Protein AF-A0A067QE09-F1 (afdb_monomer)

Structure (mmCIF, N/CA/C/O backbone):
data_AF-A0A067QE09-F1
#
_entry.id   AF-A0A067QE09-F1
#
loop_
_atom_site.group_PDB
_atom_site.id
_atom_site.type_symbol
_atom_site.label_atom_id
_atom_site.label_alt_id
_atom_site.label_comp_id
_atom_site.label_asym_id
_atom_site.label_entity_id
_atom_site.label_seq_id
_atom_site.pdbx_PDB_ins_code
_atom_site.Cartn_x
_atom_site.Cartn_y
_atom_site.Cartn_z
_atom_site.occupancy
_atom_site.B_iso_or_equiv
_atom_site.auth_seq_id
_atom_site.auth_comp_id
_atom_site.auth_asym_id
_atom_site.auth_atom_id
_atom_site.pdbx_PDB_model_num
ATOM 1 N N . MET A 1 1 ? 18.461 3.832 -30.220 1.00 65.44 1 MET A N 1
ATOM 2 C CA . MET A 1 1 ? 17.188 3.269 -29.739 1.00 65.44 1 MET A CA 1
ATOM 3 C C . MET A 1 1 ? 16.689 2.261 -30.759 1.00 65.44 1 MET A C 1
ATOM 5 O O . MET A 1 1 ? 15.834 2.571 -31.583 1.00 65.44 1 MET A O 1
ATOM 9 N N . THR A 1 2 ? 17.282 1.073 -30.752 1.00 94.25 2 THR A N 1
ATOM 10 C CA . THR A 1 2 ? 16.733 -0.123 -31.400 1.00 94.25 2 THR A CA 1
ATOM 11 C C . THR A 1 2 ? 15.620 -0.712 -30.526 1.00 94.25 2 THR A C 1
ATOM 13 O O . THR A 1 2 ? 15.489 -0.353 -29.354 1.00 94.25 2 THR A O 1
ATOM 16 N N . MET A 1 3 ? 14.806 -1.619 -31.074 1.00 93.06 3 MET A N 1
ATOM 17 C CA . MET A 1 3 ? 13.754 -2.288 -30.292 1.00 93.06 3 MET A CA 1
ATOM 18 C C . MET A 1 3 ? 14.320 -3.054 -29.089 1.00 93.06 3 MET A C 1
ATOM 20 O O . MET A 1 3 ? 13.712 -3.035 -28.022 1.00 93.06 3 MET A O 1
ATOM 24 N N . ASP A 1 4 ? 15.507 -3.646 -29.232 1.00 92.19 4 ASP A N 1
ATOM 25 C CA . ASP A 1 4 ? 16.186 -4.365 -28.150 1.00 92.19 4 ASP A CA 1
ATOM 26 C C . ASP A 1 4 ? 16.645 -3.418 -27.033 1.00 92.19 4 ASP A C 1
ATOM 28 O O . ASP A 1 4 ? 16.481 -3.719 -25.852 1.00 92.19 4 ASP A O 1
ATOM 32 N N . GLU A 1 5 ? 17.157 -2.235 -27.389 1.00 92.62 5 GLU A N 1
ATOM 33 C CA . GLU A 1 5 ? 17.520 -1.200 -26.414 1.00 92.62 5 GLU A CA 1
ATOM 34 C C . GLU A 1 5 ? 16.285 -0.693 -25.654 1.00 92.62 5 GLU A C 1
ATOM 36 O O . GLU A 1 5 ? 16.338 -0.523 -24.437 1.00 92.62 5 GLU A O 1
ATOM 41 N N . ILE A 1 6 ? 15.155 -0.496 -26.343 1.00 93.69 6 ILE A N 1
ATOM 42 C CA . ILE A 1 6 ? 13.891 -0.073 -25.719 1.00 93.69 6 ILE A CA 1
ATOM 43 C C . ILE A 1 6 ? 13.373 -1.158 -24.764 1.00 93.69 6 ILE A C 1
ATOM 45 O O . ILE A 1 6 ? 12.998 -0.846 -23.634 1.00 93.69 6 ILE A O 1
ATOM 49 N N . ALA A 1 7 ? 13.392 -2.427 -25.179 1.00 93.88 7 ALA A N 1
ATOM 50 C CA . ALA A 1 7 ? 12.965 -3.547 -24.343 1.00 93.88 7 ALA A CA 1
ATOM 51 C C . ALA A 1 7 ? 13.828 -3.681 -23.077 1.00 93.88 7 ALA A C 1
ATOM 53 O O . ALA A 1 7 ? 13.292 -3.843 -21.978 1.00 93.88 7 ALA A O 1
ATOM 54 N N . ALA A 1 8 ? 15.151 -3.541 -23.211 1.00 93.06 8 ALA A N 1
ATOM 55 C CA . ALA A 1 8 ? 16.068 -3.564 -22.077 1.00 93.06 8 ALA A CA 1
ATOM 56 C C . ALA A 1 8 ? 15.782 -2.427 -21.080 1.00 93.06 8 ALA A C 1
ATOM 58 O O . ALA A 1 8 ? 15.752 -2.663 -19.874 1.00 93.06 8 ALA A O 1
ATOM 59 N N . GLN A 1 9 ? 15.511 -1.209 -21.561 1.00 91.44 9 GLN A N 1
ATOM 60 C CA . GLN A 1 9 ? 15.171 -0.077 -20.690 1.00 91.44 9 GLN A CA 1
ATOM 61 C C . GLN A 1 9 ? 13.842 -0.285 -19.954 1.00 91.44 9 GLN A C 1
ATOM 63 O O . GLN A 1 9 ? 13.775 -0.063 -18.747 1.00 91.44 9 GLN A O 1
ATOM 68 N N . VAL A 1 10 ? 12.796 -0.763 -20.639 1.00 93.62 10 VAL A N 1
ATOM 69 C CA . VAL A 1 10 ? 11.501 -1.078 -20.003 1.00 93.62 10 VAL A CA 1
ATOM 70 C C . VAL A 1 10 ? 11.671 -2.111 -18.889 1.00 93.62 10 VAL A C 1
ATOM 72 O O . VAL A 1 10 ? 11.085 -1.963 -17.817 1.00 93.62 10 VAL A O 1
ATOM 75 N N . PHE A 1 11 ? 12.510 -3.124 -19.105 1.00 93.44 11 PHE A N 1
ATOM 76 C CA . PHE A 1 11 ? 12.798 -4.138 -18.094 1.00 93.44 11 PHE A CA 1
ATOM 77 C C . PHE A 1 11 ? 13.507 -3.555 -16.862 1.00 93.44 11 PHE A C 1
ATOM 79 O O . PHE A 1 11 ? 13.145 -3.878 -15.730 1.00 93.44 11 PHE A O 1
ATOM 86 N N . VAL A 1 12 ? 14.464 -2.644 -17.067 1.00 93.44 12 VAL A N 1
ATOM 87 C CA . VAL A 1 12 ? 15.140 -1.930 -15.972 1.00 93.44 12 VAL A CA 1
ATOM 88 C C . VAL A 1 12 ? 14.149 -1.079 -15.173 1.00 93.44 12 VAL A C 1
ATOM 90 O O . VAL A 1 12 ? 14.146 -1.155 -13.945 1.00 93.44 12 VAL A O 1
ATOM 93 N N . PHE A 1 13 ? 13.274 -0.319 -15.842 1.00 92.69 13 PHE A N 1
ATOM 94 C CA . PHE A 1 13 ? 12.239 0.472 -15.165 1.00 92.69 13 PHE A CA 1
ATOM 95 C C . PHE A 1 13 ? 11.269 -0.401 -14.365 1.00 92.69 13 PHE A C 1
ATOM 97 O O . PHE A 1 13 ? 10.910 -0.046 -13.243 1.00 92.69 13 PHE A O 1
ATOM 104 N N . PHE A 1 14 ? 10.879 -1.553 -14.915 1.00 92.81 14 PHE A N 1
ATOM 105 C CA . PHE A 1 14 ? 10.017 -2.500 -14.221 1.00 92.81 14 PHE A CA 1
ATOM 106 C C . PHE A 1 14 ? 10.666 -3.019 -12.936 1.00 92.81 14 PHE A C 1
ATOM 108 O O . PHE A 1 14 ? 10.044 -2.941 -11.882 1.00 92.81 14 PHE A O 1
ATOM 115 N N . ILE A 1 15 ? 11.914 -3.494 -12.991 1.00 92.81 15 ILE A N 1
ATOM 116 C CA . ILE A 1 15 ? 12.605 -4.026 -11.805 1.00 92.81 15 ILE A CA 1
ATOM 117 C C . ILE A 1 15 ? 12.801 -2.938 -10.748 1.00 92.81 15 ILE A C 1
ATOM 119 O O . ILE A 1 15 ? 12.465 -3.156 -9.585 1.00 92.81 15 ILE A O 1
ATOM 123 N N . ALA A 1 16 ? 13.293 -1.763 -11.151 1.00 90.31 16 ALA A N 1
ATOM 124 C CA . ALA A 1 16 ? 13.545 -0.659 -10.228 1.00 90.31 16 ALA A CA 1
ATOM 125 C C . ALA A 1 16 ? 12.263 -0.196 -9.507 1.00 90.31 16 ALA A C 1
ATOM 127 O O . ALA A 1 16 ? 12.285 0.084 -8.305 1.00 90.31 16 ALA A O 1
ATOM 128 N N . GLY A 1 17 ? 11.132 -0.149 -10.222 1.00 88.44 17 GLY A N 1
ATOM 129 C CA . GLY A 1 17 ? 9.832 0.178 -9.633 1.00 88.44 17 GLY A CA 1
ATOM 130 C C . GLY A 1 17 ? 9.240 -0.962 -8.802 1.00 88.44 17 GLY A C 1
ATOM 131 O O . GLY A 1 17 ? 8.624 -0.716 -7.766 1.00 88.44 17 GLY A O 1
ATOM 132 N N . PHE A 1 18 ? 9.435 -2.211 -9.227 1.00 90.44 18 PHE A N 1
ATOM 133 C CA . PHE A 1 18 ? 8.873 -3.384 -8.567 1.00 90.44 18 PHE A CA 1
ATOM 134 C C . PHE A 1 18 ? 9.524 -3.653 -7.211 1.00 90.44 18 PHE A C 1
ATOM 136 O O . PHE A 1 18 ? 8.808 -3.827 -6.228 1.00 90.44 18 PHE A O 1
ATOM 143 N N . GLU A 1 19 ? 10.857 -3.673 -7.128 1.00 84.50 19 GLU A N 1
ATOM 144 C CA . GLU A 1 19 ? 11.564 -3.995 -5.880 1.00 84.50 19 GLU A CA 1
ATOM 145 C C . GLU A 1 19 ? 11.197 -3.006 -4.765 1.00 84.50 19 GLU A C 1
ATOM 147 O O . GLU A 1 19 ? 10.791 -3.400 -3.673 1.00 84.50 19 GLU A O 1
ATOM 152 N N . THR A 1 20 ? 11.234 -1.711 -5.075 1.00 86.56 20 THR A N 1
ATOM 153 C CA . THR A 1 20 ? 10.893 -0.647 -4.124 1.00 86.56 20 THR A CA 1
ATOM 154 C C . THR A 1 20 ? 9.416 -0.680 -3.721 1.00 86.56 20 THR A C 1
ATOM 156 O O . THR A 1 20 ? 9.099 -0.643 -2.532 1.00 86.56 20 THR A O 1
ATOM 159 N N . SER A 1 21 ? 8.499 -0.811 -4.684 1.00 88.50 21 SER A N 1
ATOM 160 C CA . SER A 1 21 ? 7.056 -0.816 -4.405 1.00 88.50 21 SER A CA 1
ATOM 161 C C . SER A 1 21 ? 6.615 -2.070 -3.645 1.00 88.50 21 SER A C 1
ATOM 163 O O . SER A 1 21 ? 5.824 -1.982 -2.706 1.00 88.50 21 SER A O 1
ATOM 165 N N . SER A 1 22 ? 7.141 -3.242 -4.012 1.00 89.06 22 SER A N 1
ATOM 166 C CA . SER A 1 22 ? 6.840 -4.513 -3.338 1.00 89.06 22 SER A CA 1
ATOM 167 C C . SER A 1 22 ? 7.345 -4.539 -1.898 1.00 89.06 22 SER A C 1
ATOM 169 O O . SER A 1 22 ? 6.620 -5.004 -1.013 1.00 89.06 22 SER A O 1
ATOM 171 N N . ALA A 1 23 ? 8.532 -3.985 -1.637 1.00 87.25 23 ALA A N 1
ATOM 172 C CA . ALA A 1 23 ? 9.040 -3.811 -0.284 1.00 87.25 23 ALA A CA 1
ATOM 173 C C . ALA A 1 23 ? 8.117 -2.894 0.532 1.00 87.25 23 ALA A C 1
ATOM 175 O O . ALA A 1 23 ? 7.661 -3.292 1.604 1.00 87.25 23 ALA A O 1
ATOM 176 N N . THR A 1 24 ? 7.766 -1.714 0.008 1.00 87.56 24 THR A N 1
ATOM 177 C CA . THR A 1 24 ? 6.864 -0.763 0.684 1.00 87.56 24 THR A CA 1
ATOM 178 C C . THR A 1 24 ? 5.511 -1.389 1.020 1.00 87.56 24 THR A C 1
ATOM 180 O O . THR A 1 24 ? 5.065 -1.300 2.165 1.00 87.56 24 THR A O 1
ATOM 183 N N . MET A 1 25 ? 4.880 -2.086 0.067 1.00 88.31 25 MET A N 1
ATOM 184 C CA . MET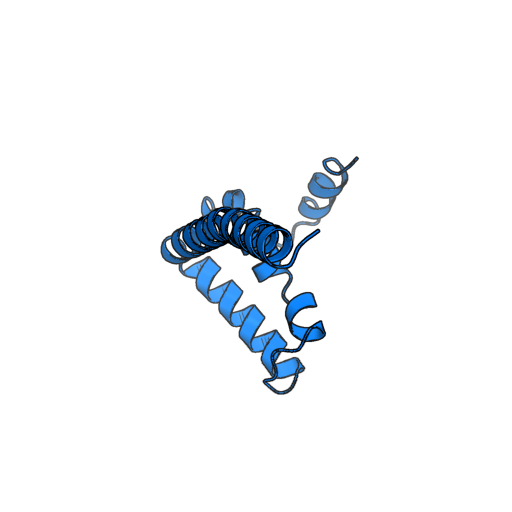 A 1 25 ? 3.615 -2.792 0.309 1.00 88.31 25 MET A C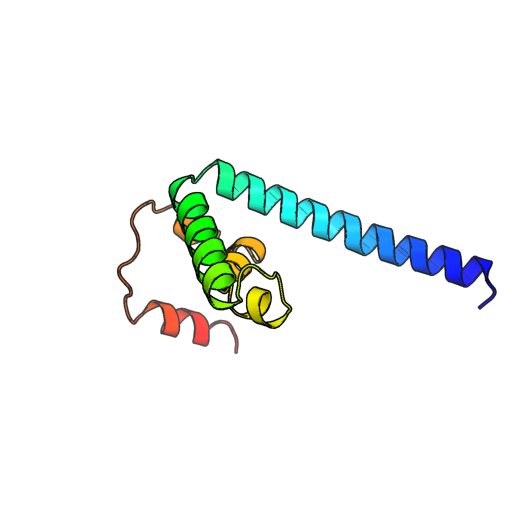A 1
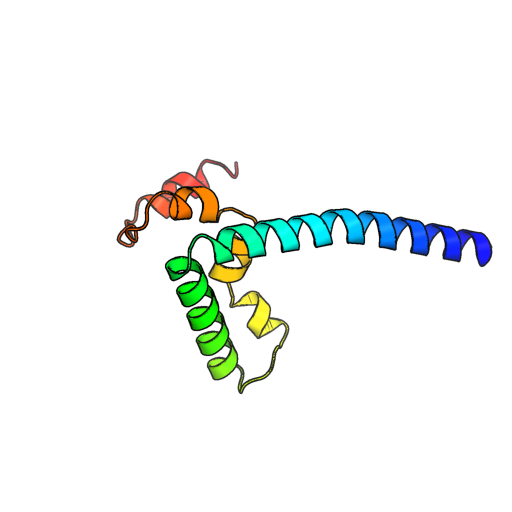ATOM 185 C C . MET A 1 25 ? 3.759 -3.878 1.380 1.00 88.31 25 MET A C 1
ATOM 187 O O . MET A 1 25 ? 2.906 -3.988 2.259 1.00 88.31 25 MET A O 1
ATOM 191 N N . SER A 1 26 ? 4.845 -4.654 1.342 1.00 88.75 26 SER A N 1
ATOM 192 C CA . SER A 1 26 ? 5.097 -5.720 2.319 1.00 88.75 26 SER A CA 1
ATOM 193 C C . SER A 1 26 ? 5.260 -5.162 3.733 1.00 88.75 26 SER A C 1
ATOM 195 O O . SER A 1 26 ? 4.659 -5.685 4.669 1.00 88.75 26 SER A O 1
ATOM 197 N N . TYR A 1 27 ? 6.016 -4.071 3.889 1.00 86.12 27 TYR A N 1
ATOM 198 C CA . TYR A 1 27 ? 6.165 -3.395 5.178 1.00 86.12 27 TYR A CA 1
ATOM 199 C C . TYR A 1 27 ? 4.845 -2.806 5.673 1.00 86.12 27 TYR A C 1
ATOM 201 O O . TYR A 1 27 ? 4.498 -2.997 6.835 1.00 86.12 27 TYR A O 1
ATOM 209 N N . CYS A 1 28 ? 4.084 -2.137 4.805 1.00 86.81 28 CYS A N 1
ATOM 210 C CA . CYS A 1 28 ? 2.782 -1.578 5.164 1.00 86.81 28 CYS A CA 1
ATOM 211 C C . CYS A 1 28 ? 1.821 -2.672 5.663 1.00 86.81 28 CYS A C 1
ATOM 213 O O . CYS A 1 28 ? 1.250 -2.556 6.746 1.00 86.81 28 CYS A O 1
ATOM 215 N N . LEU A 1 29 ? 1.701 -3.780 4.925 1.00 87.75 29 LEU A N 1
ATOM 216 C CA . LEU A 1 29 ? 0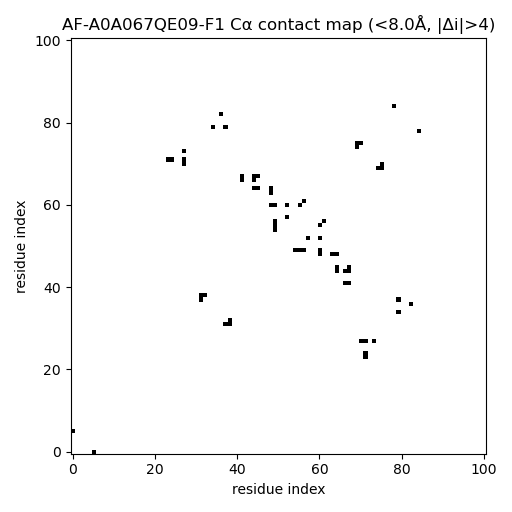.850 -4.907 5.314 1.00 87.75 29 LEU A CA 1
ATOM 217 C C . LEU A 1 29 ? 1.310 -5.571 6.614 1.00 87.75 29 LEU A C 1
ATOM 219 O O . LEU A 1 29 ? 0.469 -5.959 7.424 1.00 87.75 29 LEU A O 1
ATOM 223 N N . TYR A 1 30 ? 2.621 -5.691 6.823 1.00 88.31 30 TYR A N 1
ATOM 224 C CA . TYR A 1 30 ? 3.180 -6.230 8.059 1.00 88.31 30 TYR A CA 1
ATOM 225 C C . TYR A 1 30 ? 2.800 -5.370 9.273 1.00 88.31 30 TYR A C 1
ATOM 227 O O . TYR A 1 30 ? 2.287 -5.891 10.261 1.00 88.31 30 TYR A O 1
ATOM 235 N N . GLU A 1 31 ? 2.969 -4.051 9.177 1.00 83.94 31 GLU A N 1
ATOM 236 C CA . GLU A 1 31 ? 2.590 -3.109 10.236 1.00 83.94 31 GLU A CA 1
ATOM 237 C C . GLU A 1 31 ? 1.078 -3.132 10.519 1.00 83.94 31 GLU A C 1
ATOM 239 O O . GLU A 1 31 ? 0.663 -3.133 11.680 1.00 83.94 31 GLU A O 1
ATOM 244 N N . LEU A 1 32 ? 0.243 -3.218 9.478 1.00 85.50 32 LEU A N 1
ATOM 245 C CA . LEU A 1 32 ? -1.210 -3.349 9.631 1.00 85.50 32 LEU A CA 1
ATOM 246 C C . LEU A 1 32 ? -1.606 -4.679 10.286 1.00 85.50 32 LEU A C 1
ATOM 248 O O . LEU A 1 32 ? -2.529 -4.709 11.093 1.00 85.50 32 LEU A O 1
ATOM 252 N N . ALA A 1 33 ? -0.910 -5.775 9.977 1.00 87.38 33 ALA A N 1
ATOM 253 C CA . ALA A 1 33 ? -1.179 -7.075 10.587 1.00 87.38 33 ALA A CA 1
ATOM 254 C C . ALA A 1 33 ? -0.842 -7.106 12.089 1.00 87.38 33 ALA A C 1
ATOM 256 O O . ALA A 1 33 ? -1.486 -7.832 12.845 1.00 87.38 33 ALA A O 1
ATOM 257 N N . LEU A 1 34 ? 0.143 -6.314 12.527 1.00 86.44 34 LEU A N 1
ATOM 258 C CA . LEU A 1 34 ? 0.488 -6.162 13.943 1.00 86.44 34 LEU A CA 1
ATOM 259 C C . LEU A 1 34 ? -0.495 -5.265 14.714 1.00 86.44 34 LEU A C 1
ATOM 261 O O . LEU A 1 34 ? -0.599 -5.396 15.932 1.00 86.44 34 LEU A O 1
ATOM 265 N N . ASN A 1 35 ? -1.218 -4.382 14.019 1.00 84.44 35 ASN A N 1
ATOM 266 C CA . ASN A 1 35 ? -2.088 -3.362 14.608 1.00 84.44 35 ASN A CA 1
ATOM 267 C C . ASN A 1 35 ? -3.517 -3.471 14.036 1.00 84.44 35 ASN A C 1
ATOM 269 O O . ASN A 1 35 ? -3.895 -2.722 13.126 1.00 84.44 35 ASN A O 1
ATOM 273 N N . PRO A 1 36 ? -4.327 -4.425 14.534 1.00 85.75 36 PRO A N 1
ATOM 274 C CA . PRO A 1 36 ? -5.647 -4.728 13.978 1.00 85.75 36 PRO A CA 1
ATOM 275 C C . PRO A 1 36 ? -6.654 -3.575 14.109 1.00 85.75 36 PRO A C 1
ATOM 277 O O . PRO A 1 36 ? -7.581 -3.472 13.312 1.00 85.75 36 PRO A O 1
ATOM 280 N N . ASP A 1 37 ? -6.473 -2.693 15.088 1.00 85.19 37 ASP A N 1
ATOM 281 C CA . ASP A 1 37 ? -7.247 -1.465 15.275 1.00 85.19 37 ASP A CA 1
ATOM 282 C C . ASP A 1 37 ? -7.021 -0.465 14.133 1.00 85.19 37 ASP A C 1
ATOM 284 O O . ASP A 1 37 ? -7.977 0.066 13.561 1.00 85.19 37 ASP A O 1
ATOM 288 N N . VAL A 1 38 ? -5.761 -0.257 13.747 1.00 85.38 38 VAL A N 1
ATOM 289 C CA . VAL A 1 38 ? -5.416 0.588 12.601 1.00 85.38 38 VAL A CA 1
ATOM 290 C C . VAL A 1 38 ? -5.862 -0.063 11.300 1.00 85.38 38 VAL A C 1
ATOM 292 O O . VAL A 1 38 ? -6.426 0.615 10.441 1.00 85.38 38 VAL A O 1
ATOM 295 N N . GLN A 1 39 ? -5.699 -1.380 11.171 1.00 87.44 39 GLN A N 1
ATOM 296 C CA . GLN A 1 39 ? -6.201 -2.119 10.017 1.00 87.44 39 GLN A CA 1
ATOM 297 C C . GLN A 1 39 ? -7.717 -1.969 9.849 1.00 87.44 39 GLN A C 1
ATOM 299 O O . GLN A 1 39 ? -8.179 -1.765 8.726 1.00 87.44 39 GLN A O 1
ATOM 304 N N . GLN A 1 40 ? -8.486 -2.047 10.938 1.00 90.69 40 GLN A N 1
ATOM 305 C CA . GLN A 1 40 ? -9.932 -1.847 10.885 1.00 90.69 40 GLN A CA 1
ATOM 306 C C . GLN A 1 40 ? -10.268 -0.431 10.418 1.00 90.69 40 GLN A C 1
ATOM 308 O O . GLN A 1 40 ? -11.075 -0.266 9.513 1.00 90.69 40 GLN A O 1
ATOM 313 N N . ARG A 1 41 ? -9.578 0.583 10.946 1.00 87.38 41 ARG A N 1
ATOM 314 C CA . ARG A 1 41 ? -9.802 1.979 10.560 1.00 87.38 41 ARG A CA 1
ATOM 315 C C . ARG A 1 41 ? -9.506 2.256 9.083 1.00 87.38 41 ARG A C 1
ATOM 317 O O . ARG A 1 41 ? -10.253 2.996 8.451 1.00 87.38 41 ARG A O 1
ATOM 324 N N . VAL A 1 42 ? -8.441 1.667 8.531 1.00 90.19 42 VAL A N 1
ATOM 325 C CA . VAL A 1 42 ? -8.145 1.750 7.088 1.00 90.19 42 VAL A CA 1
ATOM 326 C C . VAL A 1 42 ? -9.263 1.099 6.272 1.00 90.19 42 VAL A C 1
ATOM 328 O O . VAL A 1 42 ? -9.703 1.669 5.280 1.00 90.19 42 VAL A O 1
ATOM 331 N N . ARG A 1 43 ? -9.757 -0.074 6.688 1.00 92.12 43 ARG A N 1
ATOM 332 C CA . ARG A 1 43 ? -10.872 -0.741 5.994 1.00 92.12 43 ARG A CA 1
ATOM 333 C C . ARG A 1 43 ? -12.155 0.081 6.050 1.00 92.12 43 ARG A C 1
ATOM 335 O O . ARG A 1 43 ? -12.798 0.239 5.022 1.00 92.12 43 ARG A O 1
ATOM 342 N N . ASP A 1 44 ? -12.478 0.646 7.209 1.00 92.88 44 ASP A N 1
ATOM 343 C CA . ASP A 1 44 ? -13.665 1.484 7.385 1.00 92.88 44 ASP A CA 1
ATOM 344 C C . ASP A 1 44 ? -13.612 2.727 6.479 1.00 92.88 44 ASP A C 1
ATOM 346 O O . ASP A 1 44 ? -14.627 3.111 5.895 1.00 92.88 44 ASP A O 1
ATOM 350 N N . GLU A 1 45 ? -12.434 3.347 6.324 1.00 92.31 45 GLU A N 1
ATOM 351 C CA . GLU A 1 45 ? -12.233 4.442 5.367 1.00 92.31 45 GLU A CA 1
ATOM 352 C C . GLU A 1 45 ? -12.475 3.972 3.930 1.00 92.31 45 GLU A C 1
ATOM 354 O O . GLU A 1 45 ? -13.267 4.587 3.215 1.0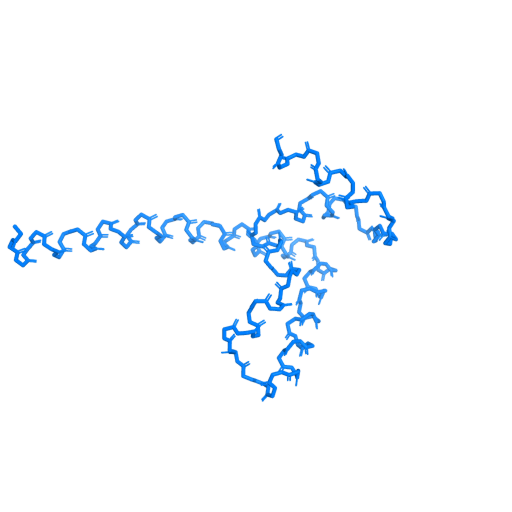0 92.31 45 GLU A O 1
ATOM 359 N N . VAL A 1 46 ? -11.842 2.869 3.520 1.00 92.38 46 VAL A N 1
ATOM 360 C CA . VAL A 1 46 ? -11.996 2.308 2.171 1.00 92.38 46 VAL A CA 1
ATOM 361 C C . VAL A 1 46 ? -13.463 2.011 1.873 1.00 92.38 46 VAL A C 1
ATOM 363 O O . VAL A 1 46 ? -13.973 2.437 0.838 1.00 92.38 46 VAL A O 1
ATOM 366 N N . ASP A 1 47 ? -14.170 1.351 2.788 1.00 93.25 47 ASP A N 1
ATOM 367 C CA . ASP A 1 47 ? -15.584 1.019 2.623 1.00 93.25 47 ASP A CA 1
ATOM 368 C C . ASP A 1 47 ? -16.453 2.282 2.530 1.00 93.25 47 ASP A C 1
ATOM 370 O O . ASP A 1 47 ? -17.345 2.361 1.683 1.00 93.25 47 ASP A O 1
ATOM 374 N N . THR A 1 48 ? -16.172 3.301 3.348 1.00 92.19 48 THR A N 1
ATOM 375 C CA . THR A 1 48 ? -16.900 4.580 3.333 1.00 92.19 48 THR A CA 1
ATOM 376 C C . THR A 1 48 ? -16.710 5.318 2.007 1.00 92.19 48 THR A C 1
ATOM 378 O O . THR A 1 48 ? -17.678 5.797 1.408 1.00 92.19 48 THR A O 1
ATOM 381 N N . VAL A 1 49 ? -15.470 5.395 1.523 1.00 92.31 49 VAL A N 1
ATOM 382 C CA . VAL A 1 49 ? -15.145 6.062 0.259 1.00 92.31 49 VAL A CA 1
ATOM 383 C C . VAL A 1 49 ? -15.737 5.288 -0.919 1.00 92.31 49 VAL A C 1
ATOM 385 O O . VAL A 1 49 ? -16.368 5.884 -1.791 1.00 92.31 49 VAL A O 1
ATOM 388 N N . LEU A 1 50 ? -15.637 3.958 -0.926 1.00 92.12 50 LEU A N 1
ATOM 389 C CA . LEU A 1 50 ? -16.239 3.140 -1.978 1.00 92.12 50 LEU A CA 1
ATOM 390 C C . LEU A 1 50 ? -17.760 3.278 -2.009 1.00 92.12 50 LEU A C 1
ATOM 392 O O . LEU A 1 50 ? -18.329 3.409 -3.090 1.00 92.12 50 LEU A O 1
ATOM 396 N N . GLN A 1 51 ? -18.433 3.318 -0.857 1.00 91.69 51 GLN A N 1
ATOM 397 C CA . GLN A 1 51 ? -19.876 3.571 -0.805 1.00 91.69 51 GLN A CA 1
ATOM 398 C C . GLN A 1 51 ? -20.242 4.931 -1.411 1.00 91.69 51 GLN A C 1
ATOM 400 O O . GLN A 1 51 ? -21.220 5.027 -2.155 1.00 91.69 51 GLN A O 1
ATOM 405 N N . LYS A 1 52 ? -19.437 5.970 -1.159 1.00 89.62 52 LYS A N 1
ATOM 406 C CA . LYS A 1 52 ? -19.625 7.306 -1.743 1.00 89.62 52 LYS A CA 1
ATOM 407 C C . LYS A 1 52 ? -19.464 7.312 -3.269 1.00 89.62 52 LYS A C 1
ATOM 409 O O . LYS A 1 52 ? -20.190 8.031 -3.950 1.00 89.62 52 LYS A O 1
ATOM 414 N N . HIS A 1 53 ? -18.568 6.481 -3.802 1.00 89.88 53 HIS A N 1
ATOM 415 C CA . HIS A 1 53 ? -18.292 6.340 -5.240 1.00 89.88 53 HIS A CA 1
ATOM 416 C C . HIS A 1 53 ? -19.093 5.213 -5.919 1.00 89.88 53 HIS 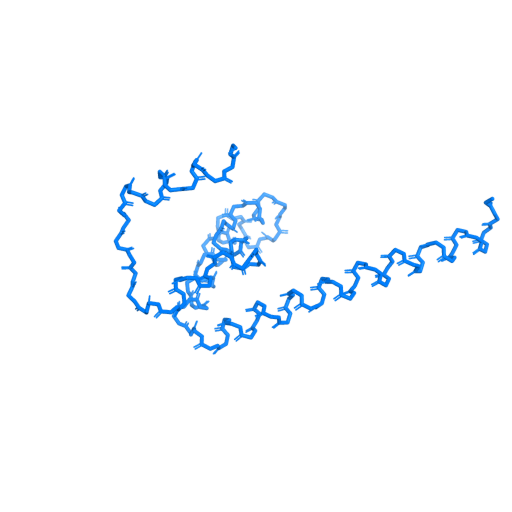A C 1
ATOM 418 O O . HIS A 1 53 ? -18.745 4.755 -7.006 1.00 89.88 53 HIS A O 1
ATOM 424 N N . GLY A 1 54 ? -20.187 4.747 -5.302 1.00 86.44 54 GLY A N 1
ATOM 425 C CA . GLY A 1 54 ? -21.076 3.742 -5.901 1.00 86.44 54 GLY A CA 1
ATOM 426 C C . GLY A 1 54 ? -20.454 2.346 -6.035 1.00 86.44 54 GLY A C 1
ATOM 427 O O . GLY A 1 54 ? -20.857 1.573 -6.900 1.00 86.44 54 GLY A O 1
ATOM 428 N N . GLY A 1 55 ? -19.463 2.027 -5.201 1.00 85.81 55 GLY A N 1
ATOM 429 C CA . GLY A 1 55 ? -18.733 0.758 -5.190 1.00 85.81 55 GLY A CA 1
ATOM 430 C C . GLY A 1 55 ? -17.617 0.659 -6.232 1.00 85.81 55 GLY A C 1
ATOM 431 O O . GLY A 1 55 ? -17.007 -0.402 -6.360 1.00 85.81 55 GLY A O 1
ATOM 432 N N . ALA A 1 56 ? -17.340 1.731 -6.977 1.00 86.81 56 ALA A N 1
ATOM 433 C CA . ALA A 1 56 ? -16.281 1.756 -7.976 1.00 86.81 56 ALA A CA 1
ATOM 434 C C . ALA A 1 56 ? -14.966 2.291 -7.390 1.00 86.81 56 ALA A C 1
ATOM 436 O O . ALA A 1 56 ? -14.941 3.315 -6.710 1.00 86.81 56 ALA A O 1
ATOM 437 N N . ILE A 1 57 ? -13.858 1.621 -7.715 1.00 89.62 57 ILE A N 1
ATOM 438 C CA . ILE A 1 57 ? -12.509 2.139 -7.468 1.00 89.62 57 ILE A CA 1
ATOM 439 C C . ILE A 1 57 ? -12.185 3.108 -8.611 1.00 89.62 57 ILE A C 1
ATOM 441 O O . ILE 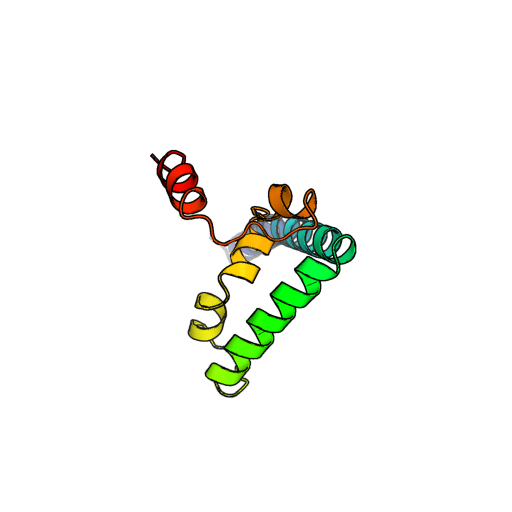A 1 57 ? -11.718 2.699 -9.675 1.00 89.62 57 ILE A O 1
ATOM 445 N N . THR A 1 58 ? -12.506 4.384 -8.414 1.00 91.38 58 THR A N 1
ATOM 446 C CA . THR A 1 58 ? -12.163 5.477 -9.334 1.00 91.38 58 THR A CA 1
ATOM 447 C C . THR A 1 58 ? -10.890 6.189 -8.875 1.00 91.38 58 THR A C 1
ATOM 449 O O . THR A 1 58 ? -10.427 6.000 -7.748 1.00 91.38 58 THR A O 1
ATOM 452 N N . TYR A 1 59 ? -10.298 7.009 -9.747 1.00 88.56 59 TYR A N 1
ATOM 453 C CA . TYR A 1 59 ? -9.132 7.812 -9.370 1.00 88.56 59 TYR A CA 1
ATOM 454 C C . TYR A 1 59 ? -9.488 8.787 -8.241 1.00 88.56 59 TYR A C 1
ATOM 456 O O . TYR A 1 59 ? -8.742 8.935 -7.278 1.00 88.56 59 TYR A O 1
ATOM 464 N N . GLU A 1 60 ? -10.679 9.375 -8.324 1.00 88.25 60 GLU A N 1
ATOM 465 C CA . GLU A 1 60 ? -11.248 10.258 -7.314 1.00 88.25 60 GLU A CA 1
ATOM 466 C C . GLU A 1 60 ? -11.449 9.524 -5.984 1.00 88.25 60 GLU A C 1
ATOM 468 O O . GLU A 1 60 ? -11.099 10.064 -4.939 1.00 88.25 60 GLU A O 1
ATOM 473 N N . ALA A 1 61 ? -11.931 8.276 -6.014 1.00 89.56 61 ALA A N 1
ATOM 474 C CA . ALA A 1 61 ? -12.057 7.456 -4.814 1.00 89.56 61 ALA A CA 1
ATOM 475 C C . ALA A 1 61 ? -10.697 7.230 -4.145 1.00 89.56 61 ALA A C 1
ATOM 477 O O . ALA A 1 61 ? -10.571 7.421 -2.944 1.00 89.56 61 ALA A O 1
ATOM 478 N N . ILE A 1 62 ? -9.659 6.878 -4.908 1.00 89.44 62 ILE A N 1
ATOM 479 C CA . ILE A 1 62 ? -8.316 6.665 -4.347 1.00 89.44 62 ILE A CA 1
ATOM 480 C C . ILE A 1 62 ? -7.762 7.961 -3.741 1.00 89.44 62 ILE A C 1
ATOM 482 O O . ILE A 1 62 ? -7.188 7.924 -2.657 1.00 89.44 62 ILE A O 1
ATOM 486 N N . GLN A 1 63 ? -7.966 9.110 -4.395 1.00 89.31 63 GLN A N 1
ATOM 487 C CA . GLN A 1 63 ? -7.521 10.401 -3.859 1.00 89.31 63 GLN A CA 1
ATOM 488 C C . GLN A 1 63 ? -8.227 10.801 -2.555 1.00 89.31 63 GLN A C 1
ATOM 490 O O . GLN A 1 63 ? -7.674 11.582 -1.785 1.00 89.31 63 GLN A O 1
ATOM 495 N N . GLU A 1 64 ? -9.431 10.287 -2.299 1.00 88.12 64 GLU A N 1
ATOM 496 C CA . GLU A 1 64 ? -10.171 10.536 -1.059 1.00 88.12 64 GLU A CA 1
ATOM 497 C C . GLU A 1 64 ? -9.759 9.613 0.106 1.00 88.12 64 GLU A C 1
ATOM 499 O O . GLU A 1 64 ? -10.165 9.861 1.242 1.00 88.12 64 GLU A O 1
ATOM 504 N N . MET A 1 65 ? -8.943 8.577 -0.133 1.00 88.88 65 MET A N 1
ATOM 505 C CA . MET A 1 65 ? -8.455 7.643 0.897 1.00 88.88 65 MET A CA 1
ATOM 506 C C . MET A 1 65 ? -7.195 8.179 1.606 1.00 88.88 65 MET A C 1
ATOM 508 O O . MET A 1 65 ? -6.095 7.639 1.470 1.00 88.88 65 MET A O 1
ATOM 512 N N . GLU A 1 66 ? -7.344 9.274 2.357 1.00 87.12 66 GLU A N 1
ATOM 513 C CA . GLU A 1 66 ? -6.229 9.985 3.006 1.00 87.12 66 GLU A CA 1
ATOM 514 C C . GLU A 1 66 ? -5.522 9.145 4.087 1.00 87.12 66 GLU A C 1
ATOM 516 O O . GLU A 1 66 ? -4.301 9.221 4.253 1.00 87.12 66 GLU A O 1
ATOM 521 N N . TYR A 1 67 ? -6.259 8.343 4.859 1.00 84.25 67 TYR A N 1
ATOM 522 C CA . TYR A 1 67 ? -5.675 7.518 5.914 1.00 84.25 67 TYR A CA 1
ATOM 523 C C . TYR A 1 67 ? -4.905 6.324 5.342 1.00 84.25 67 TYR A C 1
ATOM 525 O O . TYR A 1 67 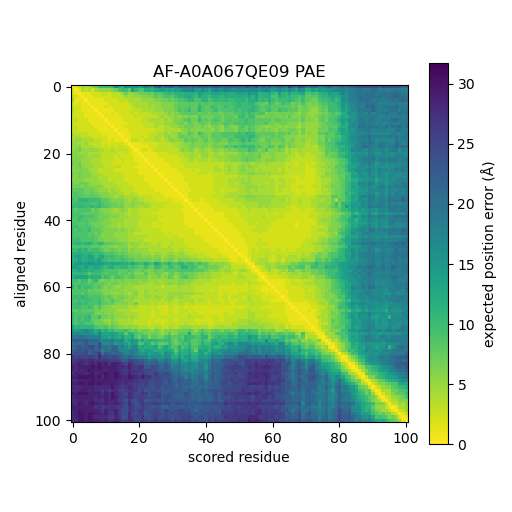? -3.826 5.999 5.847 1.00 84.25 67 TYR A O 1
ATOM 533 N N . LEU A 1 68 ? -5.409 5.708 4.269 1.00 87.00 68 LEU A N 1
ATOM 534 C CA . LEU A 1 68 ? -4.681 4.693 3.508 1.00 87.00 68 LEU A CA 1
ATOM 535 C C . LEU A 1 68 ? -3.381 5.257 2.915 1.00 87.00 68 LEU A C 1
ATOM 537 O O . LEU A 1 68 ? -2.342 4.606 3.026 1.00 87.00 68 LEU A O 1
ATOM 541 N N . ASP A 1 69 ? -3.406 6.465 2.349 1.00 87.88 69 ASP A N 1
ATOM 542 C CA . ASP A 1 69 ? -2.207 7.108 1.791 1.00 87.88 69 ASP A CA 1
ATOM 543 C C . ASP A 1 69 ? -1.129 7.320 2.870 1.00 87.88 69 ASP A C 1
ATOM 545 O O . ASP A 1 69 ? 0.024 6.909 2.717 1.00 87.88 69 ASP A O 1
ATOM 549 N N . LYS A 1 70 ? -1.530 7.806 4.053 1.00 84.62 70 LYS A N 1
ATOM 550 C CA . LYS A 1 70 ? -0.641 7.917 5.226 1.00 84.62 70 LYS A CA 1
ATOM 551 C C . LYS A 1 70 ? -0.110 6.567 5.707 1.00 84.62 70 LYS A C 1
ATOM 553 O O . LYS A 1 70 ? 1.021 6.484 6.202 1.00 84.62 70 LYS A O 1
ATOM 558 N N . ALA A 1 71 ? -0.912 5.508 5.593 1.00 85.06 71 ALA A N 1
ATOM 559 C CA . ALA A 1 71 ? -0.496 4.156 5.944 1.00 85.06 71 ALA A CA 1
ATOM 560 C C . ALA A 1 71 ? 0.596 3.635 5.000 1.00 85.06 71 ALA A C 1
ATOM 562 O O . ALA A 1 71 ? 1.580 3.051 5.462 1.00 85.06 71 ALA A O 1
ATOM 563 N N . VAL A 1 72 ? 0.460 3.896 3.699 1.00 85.75 72 VAL A N 1
ATOM 564 C CA . VAL A 1 72 ? 1.438 3.512 2.670 1.00 85.75 72 VAL A CA 1
ATOM 565 C C . VAL A 1 72 ? 2.711 4.358 2.759 1.00 85.75 72 VAL A C 1
ATOM 567 O O . VAL A 1 72 ? 3.809 3.810 2.670 1.00 85.75 72 VAL A O 1
ATOM 570 N N . ALA A 1 73 ? 2.592 5.660 3.038 1.00 84.06 73 ALA A N 1
ATOM 571 C CA . ALA A 1 73 ? 3.728 6.550 3.302 1.00 84.06 73 ALA A CA 1
ATOM 572 C C . ALA A 1 73 ? 4.491 6.187 4.597 1.00 84.06 73 ALA A C 1
ATOM 574 O O . ALA A 1 73 ? 5.614 6.640 4.832 1.00 84.06 73 ALA A O 1
ATOM 575 N N . GLY A 1 74 ? 3.903 5.340 5.451 1.00 72.81 74 GLY A N 1
ATOM 576 C CA . GLY A 1 74 ? 4.497 4.902 6.711 1.00 72.81 74 GLY A CA 1
ATOM 577 C C . GLY A 1 74 ? 4.499 5.981 7.797 1.00 72.81 74 GLY A C 1
ATOM 578 O O . GLY A 1 74 ? 5.233 5.852 8.783 1.00 72.81 74 GLY A O 1
ATOM 579 N N . GLU A 1 75 ? 3.676 7.020 7.634 1.00 68.19 75 GLU A N 1
ATOM 580 C CA . GLU A 1 75 ? 3.481 8.120 8.586 1.00 68.19 75 GLU A CA 1
ATOM 581 C C . GLU A 1 75 ? 2.676 7.692 9.816 1.00 68.19 75 GLU A C 1
ATOM 583 O O . GLU A 1 75 ? 2.728 8.346 10.855 1.00 68.19 75 GLU A O 1
ATOM 588 N N . ILE A 1 76 ? 1.954 6.571 9.730 1.00 67.19 76 ILE A N 1
ATOM 589 C CA . ILE A 1 76 ? 1.178 6.021 10.848 1.00 67.19 76 ILE A CA 1
ATOM 590 C C . ILE A 1 76 ? 2.048 5.335 11.915 1.00 67.19 76 ILE A C 1
ATOM 592 O O . ILE A 1 76 ? 1.563 5.087 13.014 1.00 67.19 76 ILE A O 1
ATOM 596 N N . ARG A 1 77 ? 3.338 5.072 11.647 1.00 64.56 77 ARG A N 1
ATOM 597 C CA . ARG A 1 77 ? 4.261 4.377 12.573 1.00 64.56 77 ARG A CA 1
ATOM 598 C C . ARG A 1 77 ? 4.328 4.956 13.996 1.00 64.56 77 ARG A C 1
ATOM 600 O O . ARG A 1 77 ? 4.288 4.168 14.939 1.00 64.56 77 ARG A O 1
ATOM 607 N N . PRO A 1 78 ? 4.375 6.286 14.208 1.00 61.75 78 PRO A N 1
ATOM 608 C CA . PRO A 1 78 ? 4.320 6.868 15.550 1.00 61.75 78 PRO A CA 1
ATOM 609 C C . PRO A 1 78 ? 2.994 6.588 16.272 1.00 61.75 78 PRO A C 1
ATOM 611 O O . PRO A 1 78 ? 2.958 6.525 17.498 1.00 61.75 78 PRO A O 1
ATOM 614 N N . TYR A 1 79 ? 1.909 6.414 15.515 1.00 57.19 79 TYR A N 1
ATOM 615 C CA . TYR A 1 79 ? 0.565 6.175 16.035 1.00 57.19 79 TYR A CA 1
ATOM 616 C C . TYR A 1 79 ? 0.312 4.691 16.336 1.00 57.19 79 TYR A C 1
ATOM 618 O O . TYR A 1 79 ? -0.433 4.405 17.265 1.00 57.19 79 TYR A O 1
ATOM 626 N N . LEU A 1 80 ? 0.983 3.759 15.642 1.00 57.06 80 LEU A N 1
ATOM 627 C CA . LEU A 1 80 ? 0.924 2.313 15.930 1.00 57.06 80 LEU A CA 1
ATOM 628 C C . LEU A 1 80 ? 1.487 1.970 17.321 1.00 57.06 80 LEU A C 1
ATOM 630 O O . LEU A 1 80 ? 1.003 1.068 17.995 1.00 57.06 80 LEU A O 1
ATOM 634 N N . PHE A 1 81 ? 2.475 2.731 17.806 1.00 56.69 81 PHE A N 1
ATOM 635 C CA . PHE A 1 81 ? 3.035 2.540 19.150 1.00 56.69 81 PHE A CA 1
ATOM 636 C C . PHE A 1 81 ? 2.080 2.977 20.278 1.00 56.69 81 PHE A C 1
ATOM 638 O O . PHE A 1 81 ? 2.227 2.534 21.419 1.00 56.69 81 PHE A O 1
ATOM 645 N N . ASN A 1 82 ? 1.091 3.831 19.989 1.00 53.41 82 ASN A N 1
ATOM 646 C CA . ASN A 1 82 ? 0.120 4.288 20.976 1.00 53.41 82 ASN A CA 1
ATOM 647 C C . ASN A 1 82 ? -1.297 3.829 20.586 1.00 53.41 82 ASN A C 1
ATOM 649 O O . ASN A 1 82 ? -1.995 4.569 19.895 1.00 53.41 82 ASN A O 1
ATOM 653 N N . PRO A 1 83 ? -1.781 2.680 21.101 1.00 52.78 83 PRO A N 1
ATOM 654 C CA . PRO A 1 83 ? -3.091 2.097 20.767 1.00 52.78 83 PRO A CA 1
ATOM 655 C C . PRO A 1 83 ? -4.296 2.908 21.288 1.00 52.78 83 PRO A C 1
ATOM 657 O O . PRO A 1 83 ? -5.418 2.413 21.375 1.00 52.78 83 PRO A O 1
ATOM 660 N N . ARG A 1 84 ? -4.086 4.165 21.697 1.00 49.19 84 ARG A N 1
ATOM 661 C CA . ARG A 1 84 ? -5.161 5.105 22.010 1.00 49.19 84 ARG A CA 1
ATOM 662 C C . ARG A 1 84 ? -5.222 6.142 20.900 1.00 49.19 84 ARG A C 1
ATOM 664 O O . ARG A 1 84 ? -4.191 6.759 20.623 1.00 49.19 84 ARG A O 1
ATOM 671 N N . PRO A 1 85 ? -6.405 6.420 20.327 1.00 51.06 85 PRO A N 1
ATOM 672 C CA . PRO A 1 85 ? -6.514 7.507 19.375 1.00 51.06 85 PRO A CA 1
ATOM 673 C C . PRO A 1 85 ? -6.067 8.793 20.083 1.00 51.06 85 PRO A C 1
ATOM 675 O O . PRO A 1 85 ? -6.608 9.098 21.156 1.00 51.06 85 PRO A O 1
ATOM 678 N N . PRO A 1 86 ? -5.107 9.566 19.538 1.00 52.03 86 PRO A N 1
ATOM 679 C CA . PRO A 1 86 ? -5.061 10.965 19.899 1.00 52.03 86 PRO A CA 1
ATOM 680 C C . PRO A 1 86 ? -6.451 11.501 19.561 1.00 52.03 86 PRO A C 1
ATOM 682 O O . PRO A 1 86 ? -6.957 11.317 18.447 1.00 52.03 86 PRO A O 1
ATOM 685 N N . ARG A 1 87 ? -7.110 12.103 20.558 1.00 50.72 87 ARG A N 1
ATOM 686 C CA . ARG A 1 87 ? -8.237 12.989 20.275 1.00 50.72 87 ARG A CA 1
ATOM 687 C C . ARG A 1 87 ? -7.743 13.960 19.208 1.00 50.72 87 ARG A C 1
ATOM 689 O O . ARG A 1 87 ? -6.544 14.211 19.115 1.00 50.72 87 ARG A O 1
ATOM 696 N N . VAL A 1 88 ? -8.637 14.381 18.323 1.00 54.22 88 VAL A N 1
ATOM 697 C CA . VAL A 1 88 ? -8.304 15.285 17.221 1.00 54.22 88 VAL A CA 1
ATOM 698 C C . VAL A 1 88 ? -7.871 16.616 17.837 1.00 54.22 88 VAL A C 1
ATOM 700 O O . VAL A 1 88 ? -8.661 17.540 18.000 1.00 54.22 88 VAL A O 1
ATOM 703 N N . ASP A 1 89 ? -6.623 16.667 18.276 1.00 43.03 89 ASP A N 1
ATOM 704 C CA . ASP A 1 89 ? -6.048 17.765 19.004 1.00 43.03 89 ASP A CA 1
ATOM 705 C C . ASP A 1 89 ? -5.441 18.652 17.931 1.00 43.03 89 ASP A C 1
ATOM 707 O O . ASP A 1 89 ? -4.595 18.235 17.137 1.00 43.03 89 ASP A O 1
ATOM 711 N N . HIS A 1 90 ? -5.897 19.897 17.909 1.00 49.59 90 HIS A N 1
ATOM 712 C CA . HIS A 1 90 ? -5.541 20.953 16.960 1.00 49.59 90 HIS A CA 1
ATOM 713 C C . HIS A 1 90 ? -4.018 21.233 16.848 1.00 49.59 90 HIS A C 1
ATOM 715 O O . HIS A 1 90 ? -3.591 22.094 16.088 1.00 49.59 90 HIS A O 1
ATOM 721 N N . TYR A 1 91 ? -3.189 20.505 17.601 1.00 39.97 91 TYR A N 1
ATOM 722 C CA . TYR A 1 91 ? -1.734 20.576 17.634 1.00 39.97 91 TYR A CA 1
ATOM 723 C C . TYR A 1 91 ? -1.039 19.699 16.579 1.00 39.97 91 TYR A C 1
ATOM 725 O O . TYR A 1 91 ? 0.090 20.011 16.197 1.00 39.97 91 TYR A O 1
ATOM 733 N N . THR A 1 92 ? -1.680 18.641 16.065 1.00 51.59 92 THR A N 1
ATOM 734 C CA . THR A 1 92 ? -1.029 17.723 15.108 1.00 51.59 92 THR A CA 1
ATOM 735 C C . THR A 1 92 ? -0.877 18.336 13.710 1.00 51.59 92 THR A C 1
ATOM 737 O O . THR A 1 92 ? 0.089 18.037 13.012 1.00 51.59 92 THR A O 1
ATOM 740 N N . SER A 1 93 ? -1.749 19.276 13.324 1.00 47.16 93 SER A N 1
ATOM 741 C CA . SER A 1 93 ? -1.597 20.051 12.081 1.00 47.16 93 SER A CA 1
ATOM 742 C C . SER A 1 93 ? -0.423 21.040 12.134 1.00 47.16 93 SER A C 1
ATOM 744 O O . SER A 1 93 ? 0.209 21.292 11.110 1.00 47.16 93 SER A O 1
ATOM 746 N N . LEU A 1 94 ? -0.091 21.565 13.321 1.00 45.34 94 LEU A N 1
ATOM 747 C CA . LEU A 1 94 ? 0.958 22.576 13.517 1.00 45.34 94 LEU A CA 1
ATOM 748 C C . LEU A 1 94 ? 2.381 21.999 13.561 1.00 45.34 94 LEU A C 1
ATOM 750 O O . LEU A 1 94 ? 3.331 22.703 13.222 1.00 45.34 94 LEU A O 1
ATOM 754 N N . GLN A 1 95 ? 2.551 20.734 13.959 1.00 47.81 95 GLN A N 1
ATOM 755 C CA . GLN A 1 95 ? 3.849 20.049 13.858 1.00 47.81 95 GLN A CA 1
ATOM 756 C C . GLN A 1 95 ? 4.181 19.722 12.391 1.00 47.81 95 GLN A C 1
ATOM 758 O O . GLN A 1 95 ? 5.321 19.891 11.967 1.00 47.81 95 GLN A O 1
ATOM 763 N N . PHE A 1 96 ? 3.172 19.366 11.586 1.00 47.72 96 PHE A N 1
ATOM 764 C CA . PHE A 1 96 ? 3.348 19.014 10.174 1.00 47.72 96 PHE A CA 1
ATOM 765 C C . PHE A 1 96 ? 3.737 20.208 9.286 1.00 47.72 96 PHE A C 1
ATOM 767 O O . PHE A 1 96 ? 4.581 20.075 8.405 1.00 47.72 96 PHE A O 1
ATOM 774 N N . THR A 1 97 ? 3.215 21.415 9.546 1.00 42.59 97 THR A N 1
ATOM 775 C CA . THR A 1 97 ? 3.587 22.599 8.740 1.00 42.59 97 THR A CA 1
ATOM 776 C C . THR A 1 97 ? 5.016 23.090 8.988 1.00 42.59 97 THR A C 1
ATOM 778 O O . THR A 1 97 ? 5.525 23.885 8.205 1.00 42.59 97 THR A O 1
ATOM 781 N N . ARG A 1 98 ? 5.681 22.642 10.062 1.00 36.12 98 ARG A N 1
ATOM 782 C CA . ARG A 1 98 ? 7.064 23.037 10.379 1.00 36.12 98 ARG A CA 1
ATOM 783 C C . ARG A 1 98 ? 8.134 22.097 9.829 1.00 36.12 98 ARG A C 1
ATOM 785 O O . ARG A 1 98 ? 9.308 22.413 9.979 1.00 36.12 98 ARG A O 1
ATOM 792 N N . GLN A 1 99 ? 7.749 20.983 9.207 1.00 39.59 99 GLN A N 1
ATOM 793 C CA . GLN A 1 99 ? 8.701 20.000 8.680 1.00 39.59 99 GLN A CA 1
ATOM 794 C C . GLN A 1 99 ? 8.671 19.873 7.148 1.00 39.59 99 GLN A C 1
ATOM 796 O O . GLN A 1 99 ? 9.481 19.147 6.580 1.00 39.59 99 GLN A O 1
ATOM 801 N N . CYS A 1 100 ? 7.795 20.636 6.481 1.00 37.81 100 CYS A N 1
ATOM 802 C CA . CYS A 1 100 ? 7.734 20.774 5.021 1.00 37.81 100 CYS A CA 1
ATOM 803 C C . CYS A 1 100 ? 8.157 22.168 4.506 1.00 37.81 100 CYS A C 1
ATOM 805 O O . CYS A 1 100 ? 7.786 22.535 3.392 1.00 37.81 100 CYS A O 1
ATOM 807 N N . ILE A 1 101 ? 8.931 22.940 5.282 1.00 38.75 101 ILE A N 1
ATOM 808 C CA . ILE A 1 101 ? 9.660 24.131 4.800 1.00 38.75 101 ILE A CA 1
ATOM 809 C C . ILE A 1 101 ? 11.126 24.000 5.196 1.00 38.75 101 ILE A C 1
ATOM 811 O O . ILE A 1 101 ? 11.367 23.681 6.383 1.00 38.75 101 ILE A O 1
#

Sequence (101 aa):
MTMDEIAAQVFVFFIAGFETSSATMSYCLYELALNPDVQQRVRDEVDTVLQKHGGAITYEAIQEMEYLDKAVAGEIRPYLFNPRPPRVDHYTSLQFTRQCI

Foldseek 3Di:
DPPVVVVVVVVVVCVVCCVVLVVLVVVLVVLCVLQVVLVVVLVVLLVVLCVVVVNDPDPVSVVSSVSVVCSSVVVCVVVSVPNDDDDPDPCVVVVVVVPVD

Radius of gyration: 18.19 Å; Cα contacts (8 Å, |Δi|>4): 34; chains: 1; bounding box: 39×31×53 Å

Organism: Zootermopsis nevadensis (NCBI:txid136037)

Solvent-accessible surface area (backbone atoms only — not comparable to full-atom values): 5942 Å² total; per-residue (Å²): 133,51,73,67,56,50,52,53,50,53,50,50,54,48,50,62,52,44,59,55,49,54,50,46,51,52,52,38,52,51,54,33,69,75,33,61,69,60,39,47,52,42,48,54,49,51,53,52,41,25,60,75,51,77,68,42,93,42,74,68,40,59,71,68,38,60,66,50,50,36,42,64,73,52,69,45,57,76,51,68,79,42,93,58,82,76,67,94,54,86,60,63,66,60,59,54,68,65,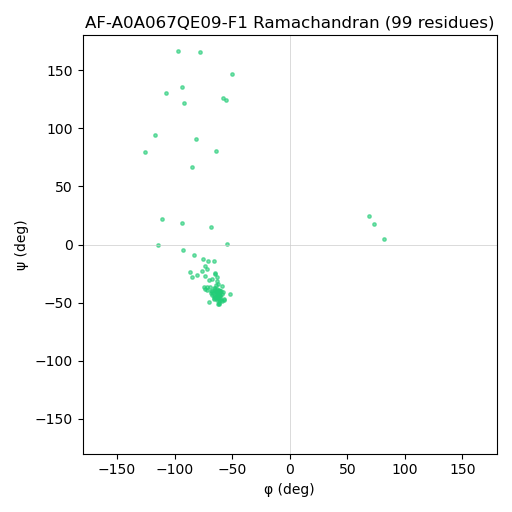74,78,111

InterPro domains:
  IPR001128 Cytochrome P450 [PF00067] (1-73)
  IPR002401 Cytochrome P450, E-class, group I [PR00463] (5-22)
  IPR002401 Cytochrome P450, E-class, group I [PR00463] (25-51)
  IPR036396 Cytochrome P450 superfamily [G3DSA:1.10.630.10] (1-76)
  IPR036396 Cytochrome P450 superfamily [SSF48264] (1-87)
  IPR050476 Insect Cytochrome P450 Detoxification [PTHR24292] (2-79)

pLDDT: mean 78.43, std 17.86, range [36.12, 94.25]

Secondary structure (DSSP, 8-state):
--HHHHHHHHHHHHHHHHHHHHHHHHHHHHHHHH-HHHHHHHHHHHHHHHHHTTT---HHHHHH-HHHHHHHTTTTHHHHT--SPPP--TTHHHHHTTT--

Mean predicted aligned error: 10.45 Å